Protein AF-A0A2E8D5H1-F1 (afdb_monomer)

Foldseek 3Di:
DDDDDDPDDDWDDDPDDPPPVLQPAAKDWDAQDQGPNFTWTWIWHHHPPDTDIDTHTCCVVVVVVVVVCVVLVQDPLLVLLLVCVVVVDDLVRSCVVVVHDSVVSVVSVVVNPVSDDPVPHDD

Structure (mmCIF, N/CA/C/O backbone):
data_AF-A0A2E8D5H1-F1
#
_entry.id   AF-A0A2E8D5H1-F1
#
loop_
_atom_site.group_PDB
_atom_site.id
_atom_site.type_symbol
_atom_site.label_atom_id
_atom_site.label_alt_id
_atom_site.label_comp_id
_atom_site.label_asym_id
_atom_site.label_entity_id
_atom_site.label_seq_id
_atom_site.pdbx_PDB_ins_code
_atom_site.Cartn_x
_atom_site.Cartn_y
_atom_site.Cartn_z
_atom_site.occupancy
_atom_site.B_iso_or_equiv
_atom_site.auth_seq_id
_atom_site.auth_comp_id
_atom_site.auth_asym_id
_atom_site.auth_atom_id
_atom_site.pdbx_PDB_model_num
ATOM 1 N N . MET A 1 1 ? -5.760 18.039 -44.695 1.00 36.53 1 MET A N 1
ATOM 2 C CA . MET A 1 1 ? -6.641 16.958 -45.182 1.00 36.53 1 MET A CA 1
ATOM 3 C C . MET A 1 1 ? -5.940 15.645 -44.905 1.00 36.53 1 MET A C 1
ATOM 5 O O . MET A 1 1 ? -4.805 15.534 -45.334 1.00 36.53 1 MET A O 1
ATOM 9 N N . SER A 1 2 ? -6.636 14.761 -44.176 1.00 39.78 2 SER A N 1
ATOM 10 C CA . SER A 1 2 ? -6.464 13.304 -44.004 1.00 39.78 2 SER A CA 1
ATOM 11 C C . SER A 1 2 ? -5.073 12.755 -43.641 1.00 39.78 2 SER A C 1
ATOM 13 O O . SER A 1 2 ? -4.084 13.104 -44.255 1.00 39.78 2 SER A O 1
ATOM 15 N N . SER A 1 3 ? -4.909 11.854 -42.677 1.00 34.78 3 SER A N 1
ATOM 16 C CA . SER A 1 3 ? -5.856 10.876 -42.134 1.00 34.78 3 SER A CA 1
ATOM 17 C C . SER A 1 3 ? -5.479 10.523 -40.696 1.00 34.78 3 SER A C 1
ATOM 19 O O . SER A 1 3 ? -4.366 10.081 -40.421 1.00 34.78 3 SER A O 1
ATOM 21 N N . ALA A 1 4 ? -6.442 10.690 -39.794 1.00 53.41 4 ALA A N 1
ATOM 22 C CA . ALA A 1 4 ? -6.495 9.929 -38.560 1.00 53.41 4 ALA A CA 1
ATOM 23 C C . ALA A 1 4 ? -6.733 8.464 -38.934 1.00 53.41 4 ALA A C 1
ATOM 25 O O . ALA A 1 4 ? -7.664 8.205 -39.687 1.00 53.41 4 ALA A O 1
ATOM 26 N N . ASN A 1 5 ? -5.920 7.542 -38.426 1.00 39.16 5 ASN A N 1
ATOM 27 C CA . ASN A 1 5 ? -6.328 6.148 -38.299 1.00 39.16 5 ASN A CA 1
ATOM 28 C C . ASN A 1 5 ? -5.632 5.521 -37.085 1.00 39.16 5 ASN A C 1
ATOM 30 O O . ASN A 1 5 ? -4.453 5.182 -37.112 1.00 39.16 5 ASN A O 1
ATOM 34 N N . CYS A 1 6 ? -6.399 5.410 -36.003 1.00 43.56 6 CYS A N 1
ATOM 35 C CA . CYS A 1 6 ? -6.142 4.532 -34.871 1.00 43.56 6 CYS A CA 1
ATOM 36 C C . CYS A 1 6 ? -7.226 3.456 -34.940 1.00 43.56 6 CYS A C 1
ATOM 38 O O . CYS A 1 6 ? -8.394 3.764 -34.708 1.00 43.56 6 CYS A O 1
ATOM 40 N N . GLU A 1 7 ? -6.868 2.228 -35.324 1.00 39.78 7 GLU A N 1
ATOM 41 C CA . GLU A 1 7 ? -7.863 1.163 -35.524 1.00 39.78 7 GLU A CA 1
ATOM 42 C C . GLU A 1 7 ? -7.940 0.146 -34.381 1.00 39.78 7 GLU A C 1
ATOM 44 O O . GLU A 1 7 ? -8.937 -0.567 -34.306 1.00 39.78 7 GLU A O 1
ATOM 49 N N . LYS A 1 8 ? -6.987 0.094 -33.437 1.00 48.19 8 LYS A N 1
ATOM 50 C CA . LYS A 1 8 ? -7.114 -0.738 -32.224 1.00 48.19 8 LYS A CA 1
ATOM 51 C C . LYS A 1 8 ? -6.323 -0.169 -31.048 1.00 48.19 8 LYS A C 1
ATOM 53 O O . LYS A 1 8 ? -5.102 -0.117 -31.106 1.00 48.19 8 LYS A O 1
ATOM 58 N N . GLY A 1 9 ? -7.026 0.155 -29.960 1.00 39.16 9 GLY A N 1
ATOM 59 C CA . GLY A 1 9 ? -6.419 0.242 -28.627 1.00 39.16 9 GLY A CA 1
ATOM 60 C C . GLY A 1 9 ? -6.779 1.469 -27.795 1.00 39.16 9 GLY A C 1
ATOM 61 O O . GLY A 1 9 ? -5.888 2.143 -27.294 1.00 39.16 9 GLY A O 1
ATOM 62 N N . CYS A 1 10 ? -8.068 1.760 -27.601 1.00 51.41 10 CYS A N 1
ATOM 63 C CA . CYS A 1 10 ? -8.487 2.630 -26.500 1.00 51.41 10 CYS A CA 1
ATOM 64 C C . CYS A 1 10 ? -8.487 1.841 -25.185 1.00 51.41 10 CYS A C 1
ATOM 66 O O . CYS A 1 10 ? -9.271 0.905 -25.047 1.00 51.41 10 CYS A O 1
ATOM 68 N N . MET A 1 11 ? -7.705 2.279 -24.195 1.00 39.12 11 MET A N 1
ATOM 69 C CA . MET A 1 11 ? -8.046 2.069 -22.784 1.00 39.12 11 MET A CA 1
ATOM 70 C C . MET A 1 11 ? -7.434 3.179 -21.905 1.00 39.12 11 MET A C 1
ATOM 72 O O . MET A 1 11 ? -6.292 3.131 -21.468 1.00 39.12 11 MET A O 1
ATOM 76 N N . LEU A 1 12 ? -8.233 4.229 -21.703 1.00 39.47 12 LEU A N 1
ATOM 77 C CA . LEU A 1 12 ? -8.306 5.088 -20.510 1.00 39.47 12 LEU A CA 1
ATOM 78 C C . LEU A 1 12 ? -7.126 5.984 -20.063 1.00 39.47 12 LEU A C 1
ATOM 80 O O . LEU A 1 12 ? -7.376 6.818 -19.194 1.00 39.47 12 LEU A O 1
ATOM 84 N N . CYS A 1 13 ? -5.925 5.942 -20.655 1.00 41.34 13 CYS A N 1
ATOM 85 C CA . CYS A 1 13 ? -4.797 6.770 -20.165 1.00 41.34 13 CYS A CA 1
ATOM 86 C C . CYS A 1 13 ? -4.259 7.888 -21.078 1.00 41.34 13 CYS A C 1
ATOM 88 O O . CYS A 1 13 ? -3.445 8.676 -20.607 1.00 41.34 13 CYS A O 1
ATOM 90 N N . TYR A 1 14 ? -4.734 8.059 -22.315 1.00 48.50 14 TYR A N 1
ATOM 91 C CA . TYR A 1 14 ? -4.147 9.053 -23.230 1.00 48.50 14 TYR A CA 1
ATOM 92 C C . TYR A 1 14 ? -5.059 10.243 -23.519 1.00 48.50 14 TYR A C 1
ATOM 94 O O . TYR A 1 14 ? -5.884 10.212 -24.434 1.00 48.50 14 TYR A O 1
ATOM 102 N N . ARG A 1 15 ? -4.851 11.356 -22.800 1.00 38.72 15 ARG A N 1
ATOM 103 C CA . ARG A 1 15 ? -4.996 12.657 -23.468 1.00 38.72 15 ARG A CA 1
ATOM 104 C C . ARG A 1 15 ? -3.823 12.749 -24.439 1.00 38.72 15 ARG A C 1
ATOM 106 O O . ARG A 1 15 ? -2.685 12.797 -24.012 1.00 38.72 15 ARG A O 1
ATOM 113 N N . CYS A 1 16 ? -4.128 12.676 -25.729 1.00 42.50 16 CYS A N 1
ATOM 114 C CA . CYS A 1 16 ? -3.149 12.752 -26.802 1.00 42.50 16 CYS A CA 1
ATOM 115 C C . CYS A 1 16 ? -2.642 14.192 -26.931 1.00 42.50 16 CYS A C 1
ATOM 117 O O . CYS A 1 16 ? -3.262 15.020 -27.600 1.00 42.50 16 CYS A O 1
ATOM 119 N N . ASP A 1 17 ? -1.513 14.487 -26.310 1.00 48.56 17 ASP A N 1
ATOM 120 C CA . ASP A 1 17 ? -0.635 15.583 -26.685 1.00 48.56 17 ASP A CA 1
ATOM 121 C C . ASP A 1 17 ? 0.674 15.030 -27.264 1.00 48.56 17 ASP A C 1
ATOM 123 O O . ASP A 1 17 ? 1.039 13.871 -27.086 1.00 48.56 17 ASP A O 1
ATOM 127 N N . VAL A 1 18 ? 1.378 15.869 -28.024 1.00 50.94 18 VAL A N 1
ATOM 128 C CA . VAL A 1 18 ? 2.647 15.566 -28.724 1.00 50.94 18 VAL A CA 1
ATOM 129 C C . VAL A 1 18 ? 3.793 15.119 -27.793 1.00 50.94 18 VAL A C 1
ATOM 131 O O . VAL A 1 18 ? 4.897 14.884 -28.268 1.00 50.94 18 VAL A O 1
ATOM 134 N N . HIS A 1 19 ? 3.530 15.009 -26.489 1.00 53.56 19 HIS A N 1
ATOM 135 C CA . HIS A 1 19 ? 4.471 14.673 -25.423 1.00 53.56 19 HIS A CA 1
ATOM 136 C C . HIS A 1 19 ? 4.105 13.368 -24.707 1.00 53.56 19 HIS A C 1
ATOM 138 O O . HIS A 1 19 ? 4.538 13.160 -23.577 1.00 53.56 19 HIS A O 1
ATOM 144 N N . ASP A 1 20 ? 3.286 12.514 -25.325 1.00 58.31 20 ASP A N 1
ATOM 145 C CA . ASP A 1 20 ? 2.988 11.191 -24.794 1.00 58.31 20 ASP A CA 1
ATOM 146 C C . ASP A 1 20 ? 4.292 10.387 -24.656 1.00 58.31 20 ASP A C 1
ATOM 148 O O . ASP A 1 20 ? 4.867 9.987 -25.678 1.00 58.31 20 ASP A O 1
ATOM 152 N N . PRO A 1 21 ? 4.759 10.129 -23.418 1.00 58.44 21 PRO A N 1
ATOM 153 C CA . PRO A 1 21 ? 6.028 9.462 -23.219 1.00 58.44 21 PRO A CA 1
ATOM 154 C C . PRO A 1 21 ? 6.006 8.076 -23.860 1.00 58.44 21 PRO A C 1
ATOM 156 O O . PRO A 1 21 ? 7.020 7.674 -24.404 1.00 58.44 21 PRO A O 1
ATOM 159 N N . SER A 1 22 ? 4.866 7.380 -23.925 1.00 57.22 22 SER A N 1
ATOM 160 C CA . SER A 1 22 ? 4.772 5.991 -24.412 1.00 57.22 22 SER A CA 1
ATOM 161 C C . SER A 1 22 ? 5.173 5.763 -25.866 1.00 57.22 22 SER A C 1
ATOM 163 O O . SER A 1 22 ? 5.290 4.615 -26.301 1.00 57.22 22 SER A O 1
ATOM 165 N N . ARG A 1 23 ? 5.384 6.849 -26.613 1.00 60.00 23 ARG A N 1
ATOM 166 C CA . ARG A 1 23 ? 5.887 6.854 -27.988 1.00 60.00 23 ARG A CA 1
ATOM 167 C C . ARG A 1 23 ? 7.383 7.127 -28.106 1.00 60.00 23 ARG A C 1
ATOM 169 O O . ARG A 1 23 ? 7.906 7.089 -29.216 1.00 60.00 23 ARG A O 1
ATOM 176 N N . GLU A 1 24 ? 8.070 7.419 -27.008 1.00 66.31 24 GLU A N 1
ATOM 177 C CA . GLU A 1 24 ? 9.527 7.467 -27.007 1.00 66.31 24 GLU A CA 1
ATOM 178 C C . GLU A 1 24 ? 10.074 6.058 -27.228 1.00 66.31 24 GLU A C 1
ATOM 180 O O . GLU A 1 24 ? 9.642 5.089 -26.599 1.00 66.31 24 GLU A O 1
ATOM 185 N N . GLU A 1 25 ? 11.035 5.954 -28.140 1.00 76.25 25 GLU A N 1
ATOM 186 C CA . GLU A 1 25 ? 11.732 4.708 -28.410 1.00 76.25 25 GLU A CA 1
ATOM 187 C C . GLU A 1 25 ? 12.406 4.189 -27.133 1.00 76.25 25 GLU A C 1
ATOM 189 O O . GLU A 1 25 ? 13.062 4.932 -26.398 1.00 76.25 25 GLU A O 1
ATOM 194 N N . GLY A 1 26 ? 12.231 2.899 -26.855 1.00 77.19 26 GLY A N 1
ATOM 195 C CA . GLY A 1 26 ? 12.743 2.244 -25.663 1.00 77.19 26 GLY A CA 1
ATOM 196 C C . GLY A 1 26 ? 11.657 1.597 -24.812 1.00 77.19 26 GLY A C 1
ATOM 197 O O . GLY A 1 26 ? 10.633 1.113 -25.291 1.00 77.19 26 GLY A O 1
ATOM 198 N N . THR A 1 27 ? 11.941 1.485 -23.518 1.00 81.19 27 THR A N 1
ATOM 199 C CA . THR A 1 27 ? 11.091 0.776 -22.558 1.00 81.19 27 THR A CA 1
ATOM 200 C C . THR A 1 27 ? 10.558 1.742 -21.521 1.00 81.19 27 THR A C 1
ATOM 202 O O . THR A 1 27 ? 11.334 2.453 -20.885 1.00 81.19 27 THR A O 1
ATOM 205 N N . GLN A 1 28 ? 9.249 1.710 -21.290 1.00 83.12 28 GLN A N 1
ATOM 206 C CA . GLN A 1 28 ? 8.605 2.534 -20.278 1.00 83.12 28 GLN A CA 1
ATOM 207 C C . GLN A 1 28 ? 7.788 1.698 -19.322 1.00 83.12 28 GLN A C 1
ATOM 209 O O . GLN A 1 28 ? 6.997 0.847 -19.719 1.00 83.12 28 GLN A O 1
ATOM 214 N N . TYR A 1 29 ? 7.993 1.955 -18.040 1.00 81.25 29 TYR A N 1
ATOM 215 C CA . TYR A 1 29 ? 7.411 1.180 -16.967 1.00 81.25 29 TYR A CA 1
ATOM 216 C C . TYR A 1 29 ? 6.508 2.060 -16.112 1.00 81.25 29 TYR A C 1
ATOM 218 O O . TYR A 1 29 ? 6.962 3.021 -15.492 1.00 81.25 29 TYR A O 1
ATOM 226 N N . TYR A 1 30 ? 5.234 1.690 -16.050 1.00 77.69 30 TYR A N 1
ATOM 227 C CA . TYR A 1 30 ? 4.213 2.366 -15.267 1.00 77.69 30 TYR A CA 1
ATOM 228 C C . TYR A 1 30 ? 3.710 1.402 -14.195 1.00 77.69 30 TYR A C 1
ATOM 230 O O . TYR A 1 30 ? 2.878 0.533 -14.472 1.00 77.69 30 TYR A O 1
ATOM 238 N N . PRO A 1 31 ? 4.217 1.512 -12.960 1.00 74.25 31 PRO A N 1
ATOM 239 C CA . PRO A 1 31 ? 3.799 0.622 -11.894 1.00 74.25 31 PRO A CA 1
ATOM 240 C C . PRO A 1 31 ? 2.362 0.924 -11.465 1.00 74.25 31 PRO A C 1
ATOM 242 O O . PRO A 1 31 ? 1.929 2.079 -11.471 1.00 74.25 31 PRO A O 1
ATOM 245 N N . SER A 1 32 ? 1.655 -0.106 -11.000 1.00 75.00 32 SER A N 1
ATOM 246 C CA . SER A 1 32 ? 0.396 0.036 -10.249 1.00 75.00 32 SER A CA 1
ATOM 247 C C . SER A 1 32 ? -0.702 0.865 -10.933 1.00 75.00 32 SER A C 1
ATOM 249 O O . SER A 1 32 ? -1.431 1.606 -10.271 1.00 75.00 32 SER A O 1
ATOM 251 N N . GLN A 1 33 ? -0.855 0.723 -12.247 1.00 77.31 33 GLN A N 1
ATOM 252 C CA . GLN A 1 33 ? -1.934 1.354 -13.004 1.00 77.31 33 GLN A CA 1
ATOM 253 C C . GLN A 1 33 ? -3.264 0.644 -12.753 1.00 77.31 33 GLN A C 1
ATOM 255 O O . GLN A 1 33 ? -3.319 -0.585 -12.741 1.00 77.31 33 GLN A O 1
ATOM 260 N N . LEU A 1 34 ? -4.334 1.414 -12.551 1.00 70.31 34 LEU A N 1
ATOM 261 C CA . LEU A 1 34 ? -5.689 0.889 -12.388 1.00 70.31 34 LEU A CA 1
ATOM 262 C C . LEU A 1 34 ? -6.357 0.772 -13.765 1.00 70.31 34 LEU A C 1
ATOM 264 O O . LEU A 1 34 ? -6.689 1.787 -14.372 1.00 70.31 34 LEU A O 1
ATOM 268 N N . ILE A 1 35 ? -6.562 -0.458 -14.237 1.00 74.19 35 ILE A N 1
ATOM 269 C CA . ILE A 1 35 ? -7.161 -0.783 -15.538 1.00 74.19 35 ILE A CA 1
ATOM 270 C C . ILE A 1 35 ? -8.320 -1.749 -15.288 1.00 74.19 35 ILE A C 1
ATOM 272 O O . ILE A 1 35 ? -8.140 -2.780 -14.646 1.00 74.19 35 ILE A O 1
ATOM 276 N N . ASP A 1 36 ? -9.523 -1.391 -15.740 1.00 77.50 36 ASP A N 1
ATOM 277 C CA . ASP A 1 36 ? -10.746 -2.196 -15.585 1.00 77.50 36 ASP A CA 1
ATOM 278 C C . ASP A 1 36 ? -11.002 -2.704 -14.150 1.00 77.50 36 ASP A C 1
ATOM 280 O O . ASP A 1 36 ? -11.480 -3.813 -13.919 1.00 77.50 36 ASP A O 1
ATOM 284 N N . GLY A 1 37 ? -10.685 -1.868 -13.154 1.00 66.94 37 GLY A N 1
ATOM 285 C CA . GLY A 1 37 ? -10.886 -2.182 -11.734 1.00 66.94 37 GLY A CA 1
ATOM 286 C C . GLY A 1 37 ? -9.812 -3.084 -11.116 1.00 66.94 37 GLY A C 1
ATOM 287 O O . GLY A 1 37 ? -9.913 -3.433 -9.940 1.00 66.94 37 GLY A O 1
ATOM 288 N N . GLU A 1 38 ? -8.765 -3.426 -11.864 1.00 72.75 38 GLU A N 1
ATOM 289 C CA . GLU A 1 38 ? -7.625 -4.205 -11.392 1.00 72.75 38 GLU A CA 1
ATOM 290 C C . GLU A 1 38 ? -6.323 -3.421 -11.527 1.00 72.75 38 GLU A C 1
ATOM 292 O O . GLU A 1 38 ? -6.171 -2.556 -12.386 1.00 72.75 38 GLU A O 1
ATOM 297 N N . TYR A 1 39 ? -5.369 -3.706 -10.646 1.00 76.75 39 TYR A N 1
ATOM 298 C CA . TYR A 1 39 ? -4.065 -3.063 -10.709 1.00 76.75 39 TYR A CA 1
ATOM 299 C C . TYR A 1 39 ? -3.085 -3.891 -11.539 1.00 76.75 39 TYR A C 1
ATOM 301 O O . TYR A 1 39 ? -2.952 -5.098 -11.318 1.00 76.75 39 TYR A O 1
ATOM 309 N N . PHE A 1 40 ? -2.348 -3.227 -12.424 1.00 83.06 40 PHE A N 1
ATOM 310 C CA . PHE A 1 40 ? -1.321 -3.818 -13.274 1.00 83.06 40 PHE A CA 1
ATOM 311 C C . PHE A 1 40 ? -0.028 -3.013 -13.200 1.00 83.06 40 PHE A C 1
ATOM 313 O O . PHE A 1 40 ? -0.046 -1.786 -13.152 1.00 83.06 40 PHE A O 1
ATOM 320 N N . ASP A 1 41 ? 1.099 -3.709 -13.241 1.00 83.25 41 ASP A N 1
ATOM 321 C CA . ASP A 1 41 ? 2.340 -3.101 -13.696 1.00 83.25 41 ASP A CA 1
ATOM 322 C C . ASP A 1 41 ? 2.323 -3.132 -15.230 1.00 83.25 41 ASP A C 1
ATOM 324 O O . ASP A 1 41 ? 2.140 -4.192 -15.835 1.00 83.25 41 ASP A O 1
ATOM 328 N N . VAL A 1 42 ? 2.443 -1.9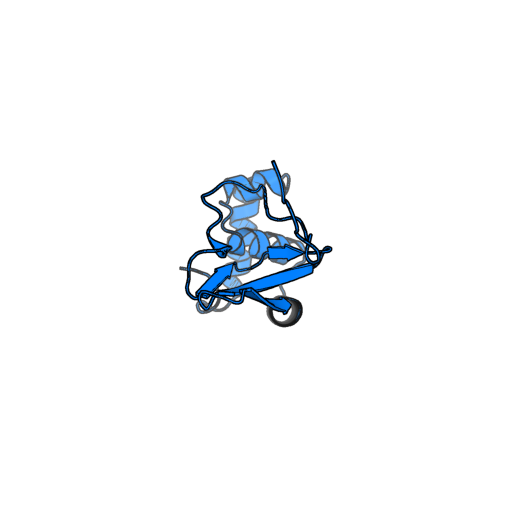65 -15.859 1.00 84.06 42 VAL A N 1
ATOM 329 C CA . VAL A 1 42 ? 2.345 -1.806 -17.314 1.00 84.06 42 VAL A CA 1
ATOM 330 C C . VAL A 1 42 ? 3.732 -1.540 -17.874 1.00 84.06 42 VAL A C 1
ATOM 332 O O . VAL A 1 42 ? 4.427 -0.636 -17.411 1.00 84.06 42 VAL A O 1
ATOM 335 N N . LEU A 1 43 ? 4.133 -2.321 -18.872 1.00 82.69 43 LEU A N 1
ATOM 336 C CA . LEU A 1 43 ? 5.374 -2.117 -19.610 1.00 82.69 43 LEU A CA 1
ATOM 337 C C . LEU A 1 43 ? 5.046 -1.796 -21.065 1.00 82.69 43 LEU A C 1
ATOM 339 O O . LEU A 1 43 ? 4.428 -2.614 -21.746 1.00 82.69 43 LEU A O 1
ATOM 343 N N . PHE A 1 44 ? 5.483 -0.637 -21.538 1.00 86.19 44 PHE A N 1
ATOM 344 C CA . PHE A 1 44 ? 5.510 -0.305 -22.954 1.00 86.19 44 PHE A CA 1
ATOM 345 C C . PHE A 1 44 ? 6.903 -0.578 -23.510 1.00 86.19 44 PHE A C 1
ATOM 347 O O . PHE A 1 44 ? 7.910 -0.206 -22.908 1.00 86.19 44 PHE A O 1
ATOM 354 N N . LEU A 1 45 ? 6.946 -1.246 -24.654 1.00 79.88 45 LEU A N 1
ATOM 355 C CA . LEU A 1 45 ? 8.146 -1.517 -25.431 1.00 79.88 45 LEU A CA 1
ATOM 356 C C . LEU A 1 45 ? 7.929 -0.900 -26.811 1.00 79.88 45 LEU A C 1
ATOM 358 O O . LEU A 1 45 ? 7.037 -1.347 -27.532 1.00 79.88 45 LEU A O 1
ATOM 362 N N . HIS A 1 46 ? 8.709 0.121 -27.148 1.00 82.94 46 HIS A N 1
ATOM 363 C CA . HIS A 1 46 ? 8.653 0.818 -28.426 1.00 82.94 46 HIS A CA 1
ATOM 364 C C . HIS A 1 46 ? 9.989 0.648 -29.158 1.00 82.94 46 HIS A C 1
ATOM 366 O O . HIS A 1 46 ? 11.002 1.168 -28.701 1.00 82.94 46 HIS A O 1
ATOM 372 N N . ASP A 1 47 ? 10.012 -0.064 -30.284 1.00 81.50 47 ASP A N 1
ATOM 373 C CA . ASP A 1 47 ? 11.244 -0.338 -31.057 1.00 81.50 47 ASP A CA 1
ATOM 374 C C . ASP A 1 47 ? 11.467 0.620 -32.244 1.00 81.50 47 ASP A C 1
ATOM 376 O O . ASP A 1 47 ? 12.340 0.392 -33.074 1.00 81.50 47 ASP A O 1
ATOM 380 N N . GLY A 1 48 ? 10.658 1.679 -32.336 1.00 75.38 48 GLY A N 1
ATOM 381 C CA . GLY A 1 48 ? 10.680 2.648 -33.435 1.00 75.38 48 GLY A CA 1
ATOM 382 C C . GLY A 1 48 ? 9.555 2.417 -34.446 1.00 75.38 48 GLY A C 1
ATOM 383 O O . GLY A 1 48 ? 9.061 3.378 -35.034 1.00 75.38 48 GLY A O 1
ATOM 384 N N . GLU A 1 49 ? 9.086 1.173 -34.584 1.00 77.25 49 GLU A N 1
ATOM 385 C CA . GLU A 1 49 ? 8.030 0.783 -35.531 1.00 77.25 49 GLU A CA 1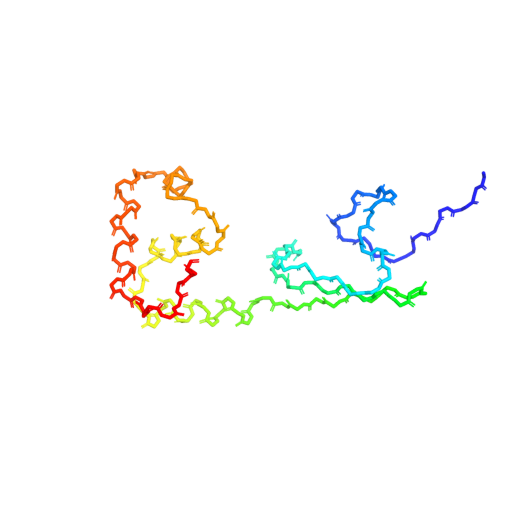
ATOM 386 C C . GLU A 1 49 ? 6.803 0.178 -34.835 1.00 77.25 49 GLU A C 1
ATOM 388 O O . GLU A 1 49 ? 5.666 0.377 -35.267 1.00 77.25 49 GLU A O 1
ATOM 393 N N . ASN A 1 50 ? 7.020 -0.540 -33.736 1.00 72.94 50 ASN A N 1
ATOM 394 C CA . ASN A 1 50 ? 6.024 -1.303 -33.005 1.00 72.94 50 ASN A CA 1
ATOM 395 C C . ASN A 1 50 ? 5.957 -0.846 -31.550 1.00 72.94 50 ASN A C 1
ATOM 397 O O . ASN A 1 50 ? 6.976 -0.703 -30.876 1.00 72.94 50 ASN A O 1
ATOM 401 N N . LEU A 1 51 ? 4.731 -0.711 -31.039 1.00 80.69 51 LEU A N 1
ATOM 402 C CA . LEU A 1 51 ? 4.449 -0.483 -29.625 1.00 80.69 51 LEU A CA 1
ATOM 403 C C . LEU A 1 51 ? 3.796 -1.733 -29.028 1.00 80.69 51 LEU A C 1
ATOM 405 O O . LEU A 1 51 ? 2.648 -2.057 -29.331 1.00 80.69 51 LEU A O 1
ATOM 409 N N . THR A 1 52 ? 4.515 -2.424 -28.148 1.00 79.19 52 THR A N 1
ATOM 410 C CA . THR A 1 52 ? 4.002 -3.578 -27.399 1.00 79.19 52 THR A CA 1
ATOM 411 C C . THR A 1 52 ? 3.681 -3.169 -25.969 1.00 79.19 52 THR A C 1
ATOM 413 O O . THR A 1 52 ? 4.520 -2.600 -25.279 1.00 79.19 52 THR A O 1
ATOM 416 N N . THR A 1 53 ? 2.471 -3.488 -25.505 1.00 83.62 53 THR A N 1
ATOM 417 C CA . THR A 1 53 ? 2.051 -3.267 -24.113 1.00 83.62 53 THR A CA 1
ATOM 418 C C . THR A 1 53 ? 1.948 -4.602 -23.387 1.00 83.62 53 THR A C 1
ATOM 420 O O . THR A 1 53 ? 1.191 -5.477 -23.804 1.00 83.62 53 THR A O 1
ATOM 423 N N . LEU A 1 54 ? 2.678 -4.757 -22.285 1.00 84.38 54 LEU A N 1
ATOM 424 C CA . LEU A 1 54 ? 2.573 -5.909 -21.392 1.00 84.38 54 LEU A CA 1
ATOM 425 C C . LEU A 1 54 ? 1.868 -5.489 -20.103 1.00 84.38 54 LEU A C 1
ATOM 427 O O . LEU A 1 54 ? 2.295 -4.553 -19.427 1.00 84.38 54 LEU A O 1
ATOM 431 N N . LEU A 1 55 ? 0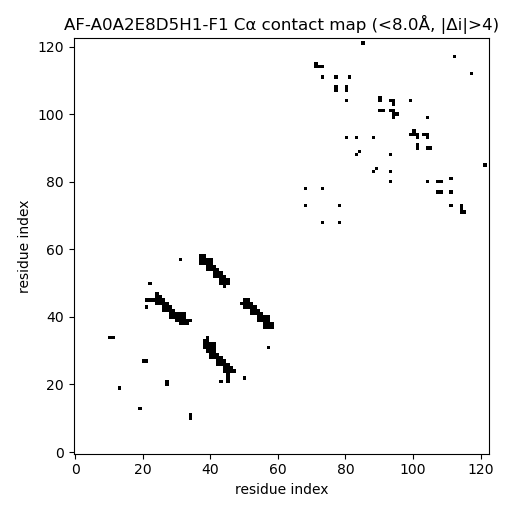.794 -6.200 -19.762 1.00 85.06 55 LEU A N 1
ATOM 432 C CA . LEU A 1 55 ? 0.025 -5.992 -18.538 1.00 85.06 55 LEU A CA 1
ATOM 433 C C . LEU A 1 55 ? 0.357 -7.099 -17.534 1.00 85.06 55 LEU A C 1
ATOM 435 O O . LEU A 1 55 ? -0.005 -8.259 -17.732 1.00 85.06 55 LEU A O 1
ATOM 439 N N . TYR A 1 56 ? 1.025 -6.743 -16.439 1.00 81.31 56 TYR A N 1
ATOM 440 C CA . TYR A 1 56 ? 1.362 -7.666 -15.359 1.00 81.31 56 TYR A CA 1
ATOM 441 C C . TYR A 1 56 ? 0.394 -7.481 -14.180 1.00 81.31 56 TYR A C 1
ATOM 443 O O . TYR A 1 56 ? 0.533 -6.519 -13.4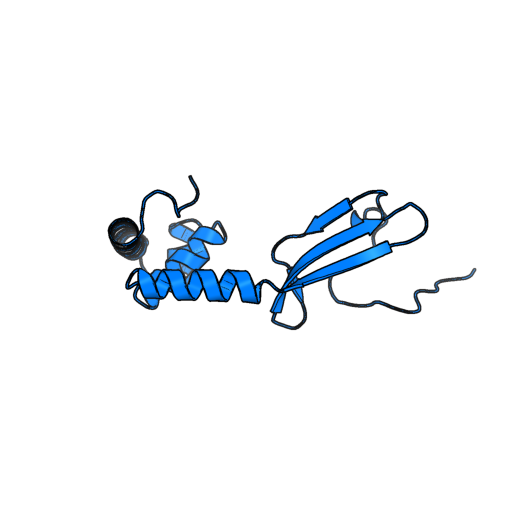24 1.00 81.31 56 TYR A O 1
ATOM 451 N N . PRO A 1 57 ? -0.596 -8.374 -13.979 1.00 79.00 57 PRO A N 1
ATOM 452 C CA . PRO A 1 57 ? -1.590 -8.211 -12.921 1.00 79.00 57 PRO A CA 1
ATOM 453 C C . PRO A 1 57 ? -0.954 -8.257 -11.529 1.00 79.00 57 PRO A C 1
ATOM 455 O O . PRO A 1 57 ? -0.344 -9.254 -11.124 1.00 79.00 57 PRO A O 1
ATOM 458 N N . LEU A 1 58 ? -1.184 -7.208 -10.736 1.00 71.88 58 LEU A N 1
ATOM 459 C CA . LEU A 1 58 ? -0.668 -7.086 -9.371 1.00 71.88 58 LEU A CA 1
ATOM 460 C C . LEU A 1 58 ? -1.368 -8.000 -8.363 1.00 71.88 58 LEU A C 1
ATOM 462 O O . LEU A 1 58 ? -0.900 -8.117 -7.230 1.00 71.88 58 LEU A O 1
ATOM 466 N N . LYS A 1 59 ? -2.428 -8.720 -8.753 1.00 61.16 59 LYS A N 1
ATOM 467 C CA . LYS A 1 59 ? -3.128 -9.685 -7.887 1.00 61.16 59 LYS A CA 1
ATOM 468 C C . LYS A 1 59 ? -2.194 -10.715 -7.241 1.00 61.16 59 LYS A C 1
ATOM 470 O O . LYS A 1 59 ? -2.422 -11.090 -6.095 1.00 61.16 59 LYS A O 1
ATOM 475 N N . ARG A 1 60 ? -1.108 -11.130 -7.910 1.00 55.69 60 ARG A N 1
ATOM 476 C CA . ARG A 1 60 ? -0.096 -12.029 -7.311 1.00 55.69 60 ARG A CA 1
ATOM 477 C C . ARG A 1 60 ? 0.705 -11.372 -6.182 1.00 55.69 60 ARG A C 1
ATOM 479 O O . ARG A 1 60 ? 1.037 -12.050 -5.214 1.00 55.69 60 ARG A O 1
ATOM 486 N N . LYS A 1 61 ? 0.980 -10.070 -6.278 1.00 52.41 61 LYS A N 1
ATOM 487 C CA . LYS A 1 61 ? 1.713 -9.292 -5.267 1.00 52.41 61 LYS A CA 1
ATOM 488 C C . LYS A 1 61 ? 0.790 -8.914 -4.106 1.00 52.41 61 LYS A C 1
ATOM 490 O O . LYS A 1 61 ? 1.107 -9.187 -2.958 1.00 52.41 61 LYS A O 1
ATOM 495 N N . GLN A 1 62 ? -0.423 -8.454 -4.413 1.00 58.38 62 GLN A N 1
ATOM 496 C CA . GLN A 1 62 ? -1.438 -8.100 -3.418 1.00 58.38 62 GLN A CA 1
ATOM 497 C C . GLN A 1 62 ? -1.950 -9.300 -2.613 1.00 58.38 62 GLN A C 1
ATOM 499 O O . GLN A 1 62 ? -2.166 -9.157 -1.416 1.00 58.38 62 GLN A O 1
ATOM 504 N N . ALA A 1 63 ? -2.127 -10.483 -3.215 1.00 54.53 63 ALA A N 1
ATOM 505 C CA . ALA A 1 63 ? -2.521 -11.684 -2.472 1.00 54.53 63 ALA A CA 1
ATOM 506 C C . ALA A 1 63 ? -1.396 -12.187 -1.555 1.00 54.53 63 ALA A C 1
ATOM 508 O O . ALA A 1 63 ? -1.668 -12.620 -0.438 1.00 54.53 63 ALA A O 1
ATOM 509 N N . ALA A 1 64 ? -0.136 -12.097 -1.993 1.00 58.12 64 ALA A N 1
ATOM 510 C CA . ALA A 1 64 ? 1.017 -12.419 -1.157 1.00 58.12 64 ALA A CA 1
ATOM 511 C C . ALA A 1 64 ? 1.187 -11.411 -0.009 1.00 58.12 64 ALA A C 1
ATOM 513 O O . ALA A 1 64 ? 1.427 -11.818 1.125 1.00 58.12 64 ALA A O 1
ATOM 514 N N . ASP A 1 65 ? 0.997 -10.118 -0.273 1.00 63.06 65 ASP A N 1
ATOM 515 C CA . ASP A 1 65 ? 1.053 -9.066 0.742 1.00 63.06 65 ASP A CA 1
ATOM 516 C C . ASP A 1 65 ? -0.133 -9.157 1.710 1.00 63.06 65 ASP A C 1
ATOM 518 O O . ASP A 1 65 ? 0.056 -9.053 2.916 1.00 63.06 65 ASP A O 1
ATOM 522 N N . ALA A 1 66 ? -1.342 -9.450 1.224 1.00 59.25 66 ALA A N 1
ATOM 523 C CA . ALA A 1 66 ? -2.510 -9.698 2.067 1.00 59.25 66 ALA A CA 1
ATOM 524 C C . ALA A 1 66 ? -2.334 -10.956 2.927 1.00 59.25 66 ALA A C 1
ATOM 526 O O . ALA A 1 66 ? -2.642 -10.921 4.116 1.00 59.25 66 ALA A O 1
ATOM 527 N N . LYS A 1 67 ? -1.785 -12.041 2.363 1.00 60.44 67 LYS A N 1
ATOM 528 C CA . LYS A 1 67 ? -1.435 -13.246 3.124 1.00 60.44 67 LYS A CA 1
ATOM 529 C C . LYS A 1 67 ? -0.407 -12.922 4.207 1.00 60.44 67 LYS A C 1
ATOM 531 O O . LYS A 1 67 ? -0.633 -13.261 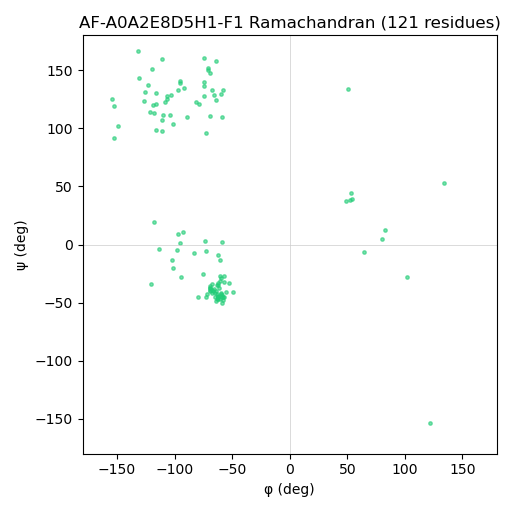5.357 1.00 60.44 67 LYS A O 1
ATOM 536 N N . ARG A 1 68 ? 0.653 -12.177 3.879 1.00 65.81 68 ARG A N 1
ATOM 537 C CA . ARG A 1 68 ? 1.651 -11.717 4.858 1.00 65.81 68 ARG A CA 1
ATOM 538 C C . ARG A 1 68 ? 1.026 -10.859 5.956 1.00 65.81 68 ARG A C 1
ATOM 540 O O . ARG A 1 68 ? 1.336 -11.047 7.120 1.00 65.81 68 ARG A O 1
ATOM 547 N N . MET A 1 69 ? 0.121 -9.943 5.618 1.00 67.12 69 MET A N 1
ATOM 548 C CA . MET A 1 69 ? -0.583 -9.125 6.614 1.00 67.12 69 MET A CA 1
ATOM 549 C C . MET A 1 69 ? -1.447 -9.965 7.568 1.00 67.12 69 MET A C 1
ATOM 551 O O . MET A 1 69 ? -1.572 -9.605 8.738 1.00 67.12 69 MET A O 1
ATOM 555 N N . VAL A 1 70 ? -2.022 -11.072 7.082 1.00 63.28 70 VAL A N 1
ATOM 556 C CA . VAL A 1 70 ? -2.715 -12.070 7.913 1.00 63.28 70 VAL A CA 1
ATOM 557 C C . VAL A 1 70 ? -1.717 -12.872 8.752 1.00 63.28 70 VAL A C 1
ATOM 559 O O . VAL A 1 70 ? -1.945 -13.040 9.945 1.00 63.28 70 VAL A O 1
ATOM 562 N N . ASP A 1 71 ? -0.588 -13.290 8.174 1.00 72.25 71 ASP A N 1
ATOM 563 C CA . ASP A 1 71 ? 0.481 -14.011 8.880 1.00 72.25 71 ASP A CA 1
ATOM 564 C C . ASP A 1 71 ? 1.082 -13.171 10.033 1.00 72.25 71 ASP A C 1
ATOM 566 O O . ASP A 1 71 ? 1.552 -13.729 11.023 1.00 72.25 71 ASP A O 1
ATOM 570 N N . TYR A 1 72 ? 1.030 -11.835 9.943 1.00 81.06 72 TYR A N 1
ATOM 571 C CA . TYR A 1 72 ? 1.460 -10.899 10.997 1.00 81.06 72 TYR A CA 1
ATOM 572 C C . TYR A 1 72 ? 0.341 -10.454 11.956 1.00 81.06 72 TYR A C 1
ATOM 574 O O . TYR A 1 72 ? 0.538 -9.514 12.729 1.00 81.06 72 TYR A O 1
ATOM 582 N N . ASP A 1 73 ? -0.834 -11.088 11.905 1.00 84.31 73 ASP A N 1
ATOM 583 C CA . ASP A 1 73 ? -1.977 -10.804 12.784 1.00 84.31 73 ASP A CA 1
ATOM 584 C C . ASP A 1 73 ? -2.370 -9.308 12.809 1.00 84.31 73 ASP A C 1
ATOM 586 O O . ASP A 1 73 ? -2.693 -8.703 13.842 1.00 84.31 73 ASP A O 1
ATOM 590 N N . LEU A 1 74 ? -2.291 -8.650 11.645 1.00 86.62 74 LEU A N 1
ATOM 591 C CA . LEU A 1 74 ? -2.738 -7.269 11.504 1.00 86.62 74 LEU A CA 1
ATOM 592 C C . LEU A 1 74 ? -4.264 -7.221 11.484 1.00 86.62 74 LEU A C 1
ATOM 594 O O . LEU A 1 74 ? -4.922 -7.859 10.658 1.00 86.62 74 LEU A O 1
ATOM 598 N N . THR A 1 75 ? -4.835 -6.378 12.338 1.00 88.81 75 THR A N 1
ATOM 599 C CA . THR A 1 75 ? -6.274 -6.096 12.324 1.00 88.81 75 THR A CA 1
ATOM 600 C C . THR A 1 75 ? -6.678 -5.413 11.015 1.00 88.81 75 THR A C 1
ATOM 602 O O . THR A 1 75 ? -5.864 -4.749 10.373 1.00 88.81 75 THR A O 1
ATOM 605 N N . LYS A 1 76 ? -7.963 -5.483 10.636 1.00 83.75 76 LYS A N 1
ATOM 606 C CA . LYS A 1 76 ? -8.485 -4.808 9.426 1.00 83.75 76 LYS A CA 1
ATOM 607 C C . LYS A 1 76 ? -8.069 -3.334 9.344 1.00 83.75 76 LYS A C 1
ATOM 609 O O . LYS A 1 76 ? -7.660 -2.859 8.290 1.00 83.75 76 LYS A O 1
ATOM 614 N N . ARG A 1 77 ? -8.105 -2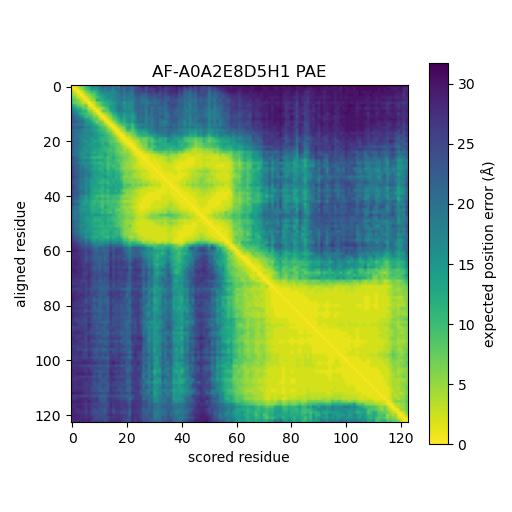.633 10.482 1.00 88.81 77 ARG A N 1
ATOM 615 C CA . ARG A 1 77 ? -7.722 -1.221 10.563 1.00 88.81 77 ARG A CA 1
ATOM 616 C C . ARG A 1 77 ? -6.226 -0.999 10.358 1.00 88.81 77 ARG A C 1
ATOM 618 O O . ARG A 1 77 ? -5.827 -0.028 9.726 1.00 88.81 77 ARG A O 1
ATOM 625 N N . GLU A 1 78 ? -5.398 -1.897 10.878 1.00 90.12 78 GLU A N 1
ATOM 626 C CA . GLU A 1 78 ? -3.951 -1.861 10.671 1.00 90.12 78 GLU A CA 1
ATOM 627 C C . GLU A 1 78 ? -3.594 -2.152 9.206 1.00 90.12 78 GLU A C 1
ATOM 629 O O . GLU A 1 78 ? -2.751 -1.462 8.641 1.00 90.12 78 GLU A O 1
ATOM 634 N N . GLN A 1 79 ? -4.293 -3.086 8.553 1.00 87.31 79 GLN A N 1
ATOM 635 C CA . GLN A 1 79 ? -4.118 -3.375 7.125 1.00 87.31 79 GLN A CA 1
ATOM 636 C C . GLN A 1 79 ? -4.458 -2.168 6.238 1.00 87.31 79 GLN A C 1
ATOM 638 O O . GLN A 1 79 ? -3.702 -1.847 5.322 1.00 87.31 79 GLN A O 1
ATOM 643 N N . GLU A 1 80 ? -5.566 -1.470 6.514 1.00 87.38 80 GLU A N 1
ATOM 644 C CA . GLU A 1 80 ? -5.928 -0.224 5.816 1.00 87.38 80 GLU A CA 1
ATOM 645 C C . GLU A 1 80 ? -4.828 0.836 5.940 1.00 87.38 80 GLU A C 1
ATOM 647 O O . GLU A 1 80 ? -4.442 1.454 4.949 1.00 87.38 80 GLU A O 1
ATOM 652 N N . ILE A 1 81 ? -4.288 1.014 7.148 1.00 90.81 81 ILE A N 1
ATOM 653 C CA . ILE A 1 81 ? -3.215 1.977 7.411 1.00 90.81 81 ILE A CA 1
ATOM 654 C C . ILE A 1 81 ? -1.935 1.587 6.664 1.00 90.81 81 ILE A C 1
ATOM 656 O O . ILE A 1 81 ? -1.340 2.445 6.017 1.00 90.81 81 ILE A O 1
ATOM 660 N N . VAL A 1 82 ? -1.533 0.310 6.682 1.00 87.12 82 VAL A N 1
ATOM 661 C CA . VAL A 1 82 ? -0.349 -0.169 5.946 1.00 87.12 82 VAL A CA 1
ATOM 662 C C . VAL A 1 82 ? -0.480 0.093 4.445 1.00 87.12 82 VAL A C 1
ATOM 664 O O . VAL A 1 82 ? 0.467 0.582 3.833 1.00 87.12 82 VAL A O 1
ATOM 667 N N . ARG A 1 83 ? -1.651 -0.162 3.848 1.00 82.44 83 ARG A N 1
ATOM 668 C CA . ARG A 1 83 ? -1.886 0.118 2.420 1.00 82.44 83 ARG A CA 1
ATOM 669 C C . ARG A 1 83 ? -1.701 1.597 2.088 1.00 82.44 83 ARG A C 1
ATOM 671 O O . ARG A 1 83 ? -1.094 1.917 1.072 1.00 82.44 83 ARG A O 1
ATOM 678 N N . LEU A 1 84 ? -2.187 2.493 2.947 1.00 83.81 84 LEU A N 1
ATOM 679 C CA . LEU A 1 84 ? -2.035 3.933 2.740 1.00 83.81 84 LEU A CA 1
ATOM 680 C C . LEU A 1 84 ? -0.581 4.399 2.913 1.00 83.81 84 LEU A C 1
ATOM 682 O O . LEU A 1 84 ? -0.144 5.272 2.169 1.00 83.81 84 LEU A O 1
ATOM 686 N N . ILE A 1 85 ? 0.171 3.801 3.843 1.00 84.81 85 ILE A N 1
ATOM 687 C CA . ILE A 1 85 ? 1.609 4.071 4.013 1.00 84.81 85 ILE A CA 1
ATOM 688 C C . ILE A 1 85 ? 2.386 3.649 2.764 1.00 84.81 85 ILE A C 1
ATOM 690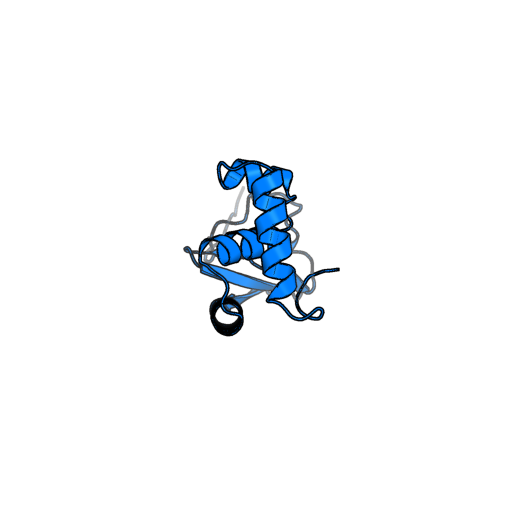 O O . ILE A 1 85 ? 3.187 4.425 2.255 1.00 84.81 85 ILE A O 1
ATOM 694 N N . ILE A 1 86 ? 2.124 2.448 2.239 1.00 79.38 86 ILE A N 1
ATOM 695 C CA . ILE A 1 86 ? 2.766 1.948 1.012 1.00 79.38 86 ILE A CA 1
ATOM 696 C C . ILE A 1 86 ? 2.426 2.842 -0.190 1.00 79.38 86 ILE A C 1
ATOM 698 O O . ILE A 1 86 ? 3.278 3.071 -1.042 1.00 79.38 86 ILE A O 1
ATOM 702 N N . ALA A 1 87 ? 1.213 3.397 -0.233 1.00 75.00 87 ALA A N 1
ATOM 703 C CA . ALA A 1 87 ? 0.799 4.373 -1.240 1.00 75.00 87 ALA A CA 1
ATOM 704 C C . ALA A 1 87 ? 1.417 5.779 -1.050 1.00 75.00 87 ALA A C 1
ATOM 706 O O . ALA A 1 87 ? 1.073 6.697 -1.791 1.00 75.00 87 ALA A O 1
ATOM 707 N N . GLY A 1 88 ? 2.300 5.974 -0.062 1.00 80.00 88 GLY A N 1
ATOM 708 C CA . GLY A 1 88 ? 3.026 7.227 0.165 1.00 80.00 88 GLY A CA 1
ATOM 709 C C . GLY A 1 88 ? 2.250 8.296 0.940 1.00 80.00 88 GLY A C 1
ATOM 710 O O . GLY A 1 88 ? 2.669 9.451 0.975 1.00 80.00 88 GLY A O 1
ATOM 711 N N . HIS A 1 89 ? 1.122 7.955 1.569 1.00 83.50 89 HIS A N 1
ATOM 712 C CA . HIS A 1 89 ? 0.351 8.927 2.344 1.00 83.50 89 HIS A CA 1
ATOM 713 C C . HIS A 1 89 ? 1.017 9.268 3.681 1.00 83.50 89 HIS A C 1
ATOM 715 O O . HIS A 1 89 ? 1.490 8.393 4.409 1.00 83.50 89 HIS A O 1
ATOM 721 N N . SER A 1 90 ? 0.980 10.550 4.057 1.00 89.56 90 SER A N 1
ATOM 722 C CA . SER A 1 90 ? 1.452 10.987 5.370 1.00 89.56 90 SER A CA 1
ATOM 723 C C . SER A 1 90 ? 0.465 10.596 6.476 1.00 89.56 90 SER A C 1
ATOM 725 O O . SER A 1 90 ? -0.731 10.420 6.248 1.00 89.56 90 SER A O 1
ATOM 727 N N . ASN A 1 91 ? 0.924 10.557 7.731 1.00 92.06 91 ASN A N 1
ATOM 728 C CA . ASN A 1 91 ? 0.039 10.318 8.882 1.00 92.06 91 ASN A CA 1
ATOM 729 C C . ASN A 1 91 ? -1.118 11.329 8.985 1.00 92.06 91 ASN A C 1
ATOM 731 O O . ASN A 1 91 ? -2.151 11.010 9.572 1.00 92.06 91 ASN A O 1
ATOM 735 N N . SER A 1 92 ? -0.936 12.547 8.463 1.00 93.12 92 SER A N 1
ATOM 736 C CA . SER A 1 92 ? -2.002 13.549 8.400 1.00 93.12 92 SER A CA 1
ATOM 737 C C . SER A 1 92 ? -3.039 13.170 7.334 1.00 93.12 92 SE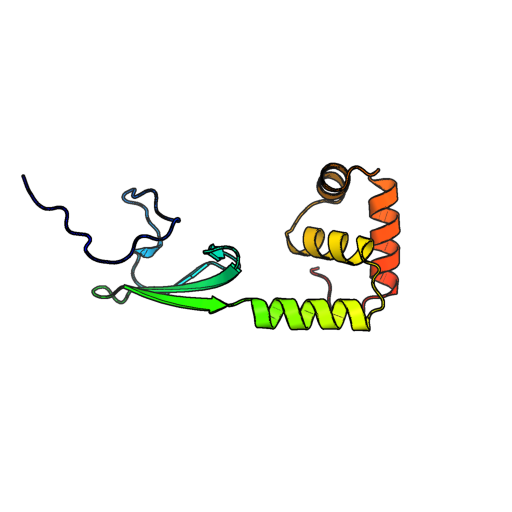R A C 1
ATOM 739 O O . SER A 1 92 ? -4.229 13.171 7.631 1.00 93.12 92 SER A O 1
ATOM 741 N N . ASP A 1 93 ? -2.598 12.752 6.144 1.00 90.12 93 ASP A N 1
ATOM 742 C CA . ASP A 1 93 ? -3.492 12.329 5.053 1.00 90.12 93 ASP A CA 1
ATOM 743 C C . ASP A 1 93 ? -4.283 11.075 5.427 1.00 90.12 93 ASP A C 1
ATOM 745 O O . ASP A 1 93 ? -5.478 10.970 5.154 1.00 90.12 93 ASP A O 1
ATOM 749 N N . ILE A 1 94 ? -3.622 10.128 6.099 1.00 93.44 94 ILE A N 1
ATOM 750 C CA . ILE A 1 94 ? -4.243 8.905 6.611 1.00 93.44 94 ILE A CA 1
ATOM 751 C C . ILE A 1 94 ? -5.322 9.252 7.636 1.00 93.44 94 ILE A C 1
ATOM 753 O O . ILE A 1 94 ? -6.422 8.711 7.570 1.00 93.44 94 ILE A O 1
ATOM 757 N N . ALA A 1 95 ? -5.034 10.170 8.562 1.00 95.88 95 ALA A N 1
ATOM 758 C CA . ALA A 1 95 ? -5.996 10.615 9.566 1.00 95.88 95 ALA A CA 1
ATOM 759 C C . ALA A 1 95 ? -7.258 11.201 8.913 1.00 95.88 95 ALA A C 1
ATOM 761 O O . ALA A 1 95 ? -8.370 10.809 9.270 1.00 95.88 95 ALA A O 1
ATOM 762 N N . SER A 1 96 ? -7.079 12.055 7.901 1.00 94.62 96 SER A N 1
ATOM 763 C CA . SER A 1 96 ? -8.176 12.641 7.129 1.00 94.62 96 SER A CA 1
ATOM 764 C C . SER A 1 96 ? -8.977 11.592 6.354 1.00 94.62 96 SER A C 1
ATOM 766 O O . SER A 1 96 ? -10.198 11.563 6.466 1.00 94.62 96 SER A O 1
ATOM 768 N N . LYS A 1 97 ? -8.314 10.689 5.619 1.00 92.88 97 LYS A N 1
ATOM 769 C CA . LYS A 1 97 ? -8.978 9.631 4.829 1.00 92.88 97 LYS A CA 1
ATOM 770 C C . LYS A 1 97 ? -9.764 8.648 5.690 1.00 92.88 97 LYS A C 1
ATOM 772 O O . LYS A 1 97 ? -10.789 8.129 5.263 1.00 92.88 97 LYS A O 1
ATOM 777 N N . LEU A 1 98 ? -9.253 8.360 6.882 1.00 93.25 98 LEU A N 1
ATOM 778 C CA . LEU A 1 98 ? -9.818 7.368 7.784 1.00 93.25 98 LEU A CA 1
ATOM 779 C C . LEU A 1 98 ? -10.758 7.974 8.836 1.00 93.25 98 LEU A C 1
ATOM 781 O O . LEU A 1 98 ? -11.274 7.218 9.663 1.00 93.25 98 LEU A O 1
ATOM 785 N N . PHE A 1 99 ? -10.979 9.293 8.808 1.00 94.31 99 PHE A N 1
ATOM 786 C CA . PHE A 1 99 ? -11.815 10.041 9.754 1.00 94.31 99 PHE A CA 1
ATOM 787 C C . PHE A 1 99 ? -11.434 9.794 11.224 1.00 94.31 99 PHE A C 1
ATOM 789 O O . PHE A 1 99 ? -12.281 9.569 12.085 1.00 94.31 99 PHE A O 1
ATOM 796 N N . VAL A 1 100 ? -10.132 9.808 11.522 1.00 95.19 100 VAL A N 1
ATOM 797 C CA . VAL A 1 100 ? -9.588 9.612 12.877 1.00 95.19 100 VAL A CA 1
ATOM 798 C C . VAL A 1 100 ? -8.549 10.674 13.212 1.00 95.19 100 VAL A C 1
ATOM 800 O O . VAL A 1 100 ? -8.043 11.372 12.342 1.00 95.19 100 VAL A O 1
ATOM 803 N N . SER A 1 101 ? -8.181 10.790 14.488 1.00 96.25 101 SER A N 1
ATOM 804 C CA . SER A 1 101 ? -7.117 11.712 14.887 1.00 96.25 101 SER A CA 1
ATOM 805 C C . SER A 1 101 ? -5.734 11.230 14.423 1.00 96.25 101 SER A C 1
ATOM 807 O O . SER A 1 101 ? -5.453 10.028 14.375 1.00 96.25 101 SER A O 1
ATOM 809 N N . LYS A 1 102 ? -4.807 12.169 14.195 1.00 96.06 102 LYS A N 1
ATOM 810 C CA . LYS A 1 102 ? -3.389 11.855 13.935 1.00 96.06 102 LYS A CA 1
ATOM 811 C C . LYS A 1 102 ? -2.753 11.040 15.070 1.00 96.06 102 LYS A C 1
ATOM 813 O O . LYS A 1 102 ? -1.880 10.211 14.820 1.00 96.06 102 LYS A O 1
ATOM 818 N N . ALA A 1 103 ? -3.193 11.249 16.313 1.00 94.94 103 ALA A N 1
ATOM 819 C CA . ALA A 1 103 ? -2.744 10.468 17.466 1.00 94.94 103 ALA A CA 1
ATOM 820 C C . ALA A 1 103 ? -3.208 9.003 17.378 1.00 94.94 103 ALA A C 1
ATOM 822 O O . ALA A 1 103 ? -2.425 8.092 17.646 1.00 94.94 103 ALA A O 1
ATOM 823 N N . THR A 1 104 ? -4.443 8.769 16.926 1.00 94.56 104 THR A N 1
ATOM 824 C CA . THR A 1 104 ? -4.987 7.429 16.671 1.00 94.56 104 THR A CA 1
ATOM 825 C C . THR A 1 104 ? -4.188 6.717 15.581 1.00 94.56 104 THR A C 1
ATOM 827 O O . THR A 1 104 ? -3.784 5.574 15.779 1.00 94.56 104 THR A O 1
ATOM 830 N N . VAL A 1 105 ? -3.872 7.406 14.477 1.00 95.25 105 VAL A N 1
ATOM 831 C CA . VAL A 1 105 ? -3.014 6.852 13.413 1.00 95.25 105 VAL A CA 1
ATOM 832 C C . VAL A 1 105 ? -1.645 6.466 13.965 1.00 95.25 105 VAL A C 1
ATOM 834 O O . VAL A 1 105 ? -1.238 5.321 13.806 1.00 95.25 105 VAL A O 1
ATOM 837 N N . LYS A 1 106 ? -0.970 7.363 14.699 1.00 93.50 106 LYS A N 1
ATOM 838 C CA . LYS A 1 106 ? 0.324 7.058 15.336 1.00 93.50 106 LYS A CA 1
ATOM 839 C C . LYS A 1 106 ? 0.258 5.825 16.241 1.00 93.50 106 LYS A C 1
ATOM 841 O O . LYS A 1 106 ? 1.175 5.011 16.226 1.00 93.50 106 LYS A O 1
ATOM 846 N N . LYS A 1 107 ? -0.822 5.666 17.014 1.00 95.19 107 LYS A N 1
ATOM 847 C CA . LYS A 1 107 ? -1.017 4.491 17.874 1.00 95.19 107 LYS A CA 1
ATOM 848 C C . LYS A 1 107 ? -1.104 3.200 17.056 1.00 95.19 107 LYS A C 1
ATOM 850 O O . LYS A 1 107 ? -0.423 2.236 17.388 1.00 95.19 107 LYS A O 1
ATOM 855 N N . HIS A 1 108 ? -1.898 3.187 15.987 1.00 93.44 108 HIS A N 1
ATOM 856 C CA . HIS A 1 108 ? -1.984 2.027 15.097 1.00 93.44 108 HIS A CA 1
ATOM 857 C C . HIS A 1 108 ? -0.653 1.739 14.398 1.00 93.44 108 HIS A C 1
ATOM 859 O O . HIS A 1 108 ? -0.227 0.593 14.370 1.00 93.44 108 HIS A O 1
ATOM 865 N N . VAL A 1 109 ? 0.039 2.769 13.911 1.00 90.94 109 VAL A N 1
ATOM 866 C CA . VAL A 1 109 ? 1.369 2.655 13.296 1.00 90.94 109 VAL A CA 1
ATOM 867 C C . VAL A 1 109 ? 2.376 2.025 14.262 1.00 90.94 109 VAL A C 1
ATOM 869 O O . VAL A 1 109 ? 3.071 1.084 13.896 1.00 90.94 109 VAL A O 1
ATOM 872 N N . ASN A 1 110 ? 2.395 2.450 15.526 1.00 91.00 110 ASN A N 1
ATOM 873 C CA . ASN A 1 110 ? 3.245 1.833 16.546 1.00 91.00 110 ASN A CA 1
ATOM 874 C C . ASN A 1 110 ? 2.909 0.355 16.790 1.00 91.00 110 ASN A C 1
ATOM 876 O O . ASN A 1 110 ? 3.812 -0.446 17.015 1.00 91.00 110 ASN A O 1
ATOM 880 N N . ASN A 1 111 ? 1.630 -0.021 16.758 1.00 90.81 111 ASN A N 1
ATOM 881 C CA . ASN A 1 111 ? 1.230 -1.422 16.895 1.00 90.81 111 ASN A CA 1
ATOM 882 C C . ASN A 1 111 ? 1.628 -2.251 15.667 1.00 90.81 111 ASN A C 1
ATOM 884 O O . ASN A 1 111 ? 2.118 -3.364 15.829 1.00 90.81 111 ASN A O 1
ATOM 888 N N . ILE A 1 112 ? 1.501 -1.690 14.462 1.00 90.44 112 ILE A N 1
ATOM 889 C CA . ILE A 1 112 ? 1.975 -2.299 13.214 1.00 90.44 112 ILE A CA 1
ATOM 890 C C . ILE A 1 112 ? 3.483 -2.567 13.293 1.00 90.44 112 ILE A C 1
ATOM 892 O O . ILE A 1 112 ? 3.911 -3.684 13.022 1.00 90.44 112 ILE A O 1
ATOM 896 N N . TYR A 1 113 ? 4.281 -1.589 13.739 1.00 86.12 113 TYR A N 1
ATOM 897 C CA . TYR A 1 113 ? 5.731 -1.756 13.904 1.00 86.12 113 TYR A CA 1
ATOM 898 C C . TYR A 1 113 ? 6.114 -2.866 14.890 1.00 86.12 113 TYR A C 1
ATOM 900 O O . TYR A 1 113 ? 7.167 -3.471 14.738 1.00 86.12 113 TYR A O 1
ATOM 908 N N . LYS A 1 114 ? 5.278 -3.154 15.895 1.00 86.88 114 LYS A N 1
ATOM 909 C CA . LYS A 1 114 ? 5.515 -4.270 16.828 1.00 86.88 114 LYS A CA 1
ATOM 910 C C . LYS A 1 114 ? 5.212 -5.635 16.212 1.00 86.88 114 LYS A C 1
ATOM 912 O O . LYS A 1 114 ? 5.743 -6.633 16.684 1.00 86.88 114 LYS A O 1
ATOM 917 N N . LYS A 1 115 ? 4.331 -5.676 15.211 1.00 85.94 115 LYS A N 1
ATOM 918 C CA . LYS A 1 115 ? 3.867 -6.906 14.557 1.00 85.94 115 LYS A CA 1
ATOM 919 C C . LYS A 1 115 ? 4.668 -7.249 13.299 1.00 85.94 115 LYS A C 1
ATOM 921 O O . LYS A 1 115 ? 4.775 -8.419 12.951 1.00 85.94 115 LYS A O 1
ATOM 926 N N . LEU A 1 116 ? 5.228 -6.246 12.619 1.00 81.50 116 LEU A N 1
ATOM 927 C CA . LEU A 1 116 ? 5.998 -6.430 11.390 1.00 81.50 116 LEU A CA 1
ATOM 928 C C . LEU A 1 116 ? 7.511 -6.510 11.655 1.00 81.50 116 LEU A C 1
ATOM 930 O O . LEU A 1 116 ? 8.040 -5.725 12.442 1.00 81.50 116 LEU A O 1
ATOM 934 N N . PRO A 1 117 ? 8.246 -7.392 10.954 1.00 70.06 117 PRO A N 1
ATOM 935 C CA . PRO A 1 117 ? 9.703 -7.380 10.971 1.00 70.06 117 PRO A CA 1
ATOM 936 C C . PRO A 1 117 ? 10.253 -6.136 10.253 1.00 70.06 117 PRO A C 1
ATOM 938 O O . PRO A 1 117 ? 9.696 -5.661 9.261 1.00 70.06 117 PRO A O 1
ATOM 941 N N . ALA A 1 118 ? 11.399 -5.637 10.725 1.00 61.84 118 ALA A N 1
ATOM 942 C CA . ALA A 1 118 ? 12.019 -4.392 10.256 1.00 61.84 118 ALA A CA 1
ATOM 943 C C . ALA A 1 118 ? 12.401 -4.371 8.757 1.00 61.84 118 ALA A C 1
ATOM 945 O O . ALA A 1 118 ? 12.701 -3.310 8.219 1.00 61.84 118 ALA A O 1
ATOM 946 N N . SER A 1 119 ? 12.397 -5.520 8.079 1.00 55.66 119 SER A N 1
ATOM 947 C CA . SER A 1 119 ? 12.749 -5.669 6.662 1.00 55.66 119 SER A CA 1
ATOM 948 C C . SER A 1 119 ? 11.611 -5.362 5.677 1.00 55.66 119 SER A C 1
ATOM 950 O O . SER A 1 119 ? 11.858 -5.357 4.475 1.00 55.66 119 SER A O 1
ATOM 952 N N . ILE A 1 120 ? 10.378 -5.137 6.149 1.00 63.41 120 ILE A N 1
ATOM 953 C CA . ILE A 1 120 ? 9.181 -5.052 5.286 1.00 63.41 120 ILE A CA 1
ATOM 954 C C . ILE A 1 120 ? 8.715 -3.615 5.017 1.00 63.41 120 ILE A C 1
ATOM 956 O O . ILE A 1 120 ? 7.996 -3.381 4.047 1.00 63.41 120 ILE A O 1
ATOM 960 N N . LEU A 1 121 ? 9.109 -2.638 5.836 1.00 57.38 121 LEU A N 1
ATOM 961 C CA . LEU A 1 121 ? 8.629 -1.262 5.693 1.00 57.38 121 LEU A CA 1
ATOM 962 C C . LEU A 1 121 ? 9.602 -0.407 4.864 1.00 57.38 121 LEU A C 1
ATOM 964 O O . LEU A 1 121 ? 10.815 -0.532 5.052 1.00 57.38 121 LEU A O 1
ATOM 968 N N . PRO A 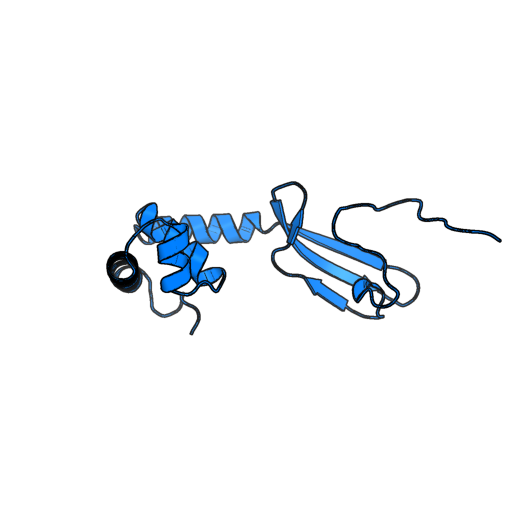1 122 ? 9.090 0.456 3.960 1.00 48.97 122 PRO A N 1
ATOM 969 C CA . PRO A 1 122 ? 9.928 1.381 3.204 1.00 48.97 122 PRO A CA 1
ATOM 970 C C . PRO A 1 122 ? 10.668 2.305 4.182 1.00 48.97 122 PRO A C 1
ATOM 972 O O . PRO A 1 122 ? 10.052 2.841 5.109 1.00 48.97 122 PRO A O 1
ATOM 975 N N . ARG A 1 123 ? 11.992 2.414 4.014 1.00 49.00 123 ARG A N 1
ATOM 976 C CA . ARG A 1 123 ? 12.837 3.357 4.763 1.00 49.00 123 ARG A CA 1
ATOM 977 C C . ARG A 1 123 ? 12.650 4.778 4.262 1.00 49.00 123 ARG A C 1
ATOM 979 O O . ARG A 1 123 ? 12.484 4.935 3.034 1.00 49.00 123 ARG A O 1
#

Mean predicted aligned error: 14.76 Å

Secondary structure (DSSP, 8-state):
-------S---S-----TT-GGGSSEEEEEEEEEETTEEEEEEEEE-SS-EEEEEEETHHHHHHHHHHHHHTT--HHHHHHHHHHHTT--HHHHHHHTTS-HHHHHHHHHHHHHHS-TTSS--

Nearest PDB structures (foldseek):
  4zms-assembly1_B  TM=9.987E-01  e=1.253E-02  Streptococcus pneumoniae R6
  3p0c-assembly3_B-2  TM=2.786E-01  e=4.922E-01  Homo sapiens
  2cqa-assembly1_A  TM=3.459E-01  e=1.159E+00  Homo sapiens
  8hnk-assembly1_L  TM=2.980E-01  e=1.232E+00  Homo sapiens
  7b7n-assembly1_L  TM=2.600E-01  e=7.105E-01  Human gammaherpesvirus 8

Solvent-accessible surface area (backbone atoms only — not comparable to full-atom values): 7703 Å² total; per-residue (Å²): 133,87,78,92,83,86,91,81,83,91,76,97,77,77,82,89,53,102,73,55,66,84,73,49,72,44,78,46,78,44,72,72,40,80,53,98,91,40,44,21,36,36,37,39,39,18,80,80,85,50,80,47,77,46,78,44,66,38,62,68,56,52,51,51,51,51,49,49,41,54,76,42,70,51,48,74,68,44,49,54,50,51,55,41,48,76,72,68,48,49,63,63,54,48,13,63,77,67,76,48,51,54,67,57,44,52,53,47,51,55,52,47,60,74,50,48,65,87,88,76,62,88,128

pLDDT: mean 73.29, std 17.33, range [34.78, 96.25]

Radius of gyration: 19.9 Å; Cα contacts (8 Å, |Δi|>4): 112; chains: 1; bounding box: 25×31×63 Å

Sequence (123 aa):
MSSANCEKGCMLCYRCDVHDPSREEGTQYYPSQLIDGEYFDVLFLHDGENLTTLLYPLKRKQAADAKRMVDYDLTKREQEIVRLIIAGHSNSDIASKLFVSKATVKKHVNNIYKKLPASILPR